Protein AF-A0A538R9H2-F1 (afdb_monomer_lite)

Structure (mmCIF, N/CA/C/O backbone):
data_AF-A0A538R9H2-F1
#
_entry.id   AF-A0A538R9H2-F1
#
loop_
_atom_site.group_PDB
_atom_site.id
_atom_site.type_symbol
_atom_site.label_atom_id
_atom_site.label_alt_id
_atom_site.label_comp_id
_atom_site.label_asym_id
_atom_site.label_entity_id
_atom_site.label_seq_id
_atom_site.pdbx_PDB_ins_code
_atom_site.Cartn_x
_atom_site.Cartn_y
_atom_site.Cartn_z
_atom_site.occupancy
_atom_site.B_iso_or_equiv
_atom_site.auth_seq_id
_atom_site.auth_comp_id
_atom_site.auth_asym_id
_atom_site.auth_atom_id
_atom_site.pdbx_PDB_model_num
ATOM 1 N N . MET A 1 1 ? 73.585 -37.949 -25.877 1.00 37.97 1 MET A N 1
ATOM 2 C CA . MET A 1 1 ? 72.932 -37.843 -24.552 1.00 37.97 1 MET A CA 1
ATOM 3 C C . MET A 1 1 ? 72.733 -36.361 -24.278 1.00 37.97 1 MET A C 1
ATOM 5 O O . MET A 1 1 ? 73.716 -35.653 -24.387 1.00 37.97 1 MET A O 1
ATOM 9 N N . THR A 1 2 ? 71.580 -35.761 -24.015 1.00 38.22 2 THR A N 1
ATOM 10 C CA . THR A 1 2 ? 70.166 -36.146 -23.878 1.00 38.22 2 THR A CA 1
ATOM 11 C C . THR A 1 2 ? 69.432 -34.806 -24.003 1.00 38.22 2 THR A C 1
ATOM 13 O O . THR A 1 2 ? 69.692 -33.895 -23.222 1.00 38.22 2 THR A O 1
ATOM 16 N N . THR A 1 3 ? 68.610 -34.643 -25.034 1.00 45.50 3 THR A N 1
ATOM 17 C CA . THR A 1 3 ? 67.832 -33.431 -25.320 1.00 45.50 3 THR A CA 1
ATOM 18 C C . THR A 1 3 ? 66.575 -33.397 -24.455 1.00 45.50 3 THR A C 1
ATOM 20 O O . THR A 1 3 ? 65.836 -34.378 -24.402 1.00 45.50 3 THR A O 1
ATOM 23 N N . PHE A 1 4 ? 66.340 -32.275 -23.775 1.00 47.28 4 PHE A N 1
ATOM 24 C CA . PHE A 1 4 ? 65.166 -32.049 -22.935 1.00 47.28 4 PHE A CA 1
ATOM 25 C C . PHE A 1 4 ? 63.914 -31.826 -23.794 1.00 47.28 4 PHE A C 1
ATOM 27 O O . PHE A 1 4 ? 63.914 -31.005 -24.708 1.00 47.28 4 PHE A O 1
ATOM 34 N N . ALA A 1 5 ? 62.859 -32.583 -23.492 1.00 48.38 5 ALA A N 1
ATOM 35 C CA . ALA A 1 5 ? 61.558 -32.517 -24.140 1.00 48.38 5 ALA A CA 1
ATOM 36 C C . ALA A 1 5 ? 60.752 -31.306 -23.639 1.00 48.38 5 ALA A C 1
ATOM 38 O O . ALA A 1 5 ? 60.485 -31.176 -22.445 1.00 48.38 5 ALA A O 1
ATOM 39 N N . THR A 1 6 ? 60.333 -30.436 -24.555 1.00 50.50 6 THR A N 1
ATOM 40 C CA . THR A 1 6 ? 59.359 -29.366 -24.317 1.00 50.50 6 THR A CA 1
ATOM 41 C C . THR A 1 6 ? 57.943 -29.911 -24.510 1.00 50.50 6 THR A C 1
ATOM 43 O O . THR A 1 6 ? 57.500 -30.158 -25.628 1.00 50.50 6 THR A O 1
ATOM 46 N N . PHE A 1 7 ? 57.217 -30.099 -23.409 1.00 48.69 7 PHE A N 1
ATOM 47 C CA . PHE A 1 7 ? 55.775 -30.353 -23.424 1.00 48.69 7 PHE A CA 1
ATOM 48 C C . PHE A 1 7 ? 55.036 -29.011 -23.500 1.00 48.69 7 PHE A C 1
ATOM 50 O O . PHE A 1 7 ? 54.975 -28.272 -22.519 1.00 48.69 7 PHE A O 1
ATOM 57 N N . ALA A 1 8 ? 54.480 -28.682 -24.665 1.00 49.00 8 ALA A N 1
ATOM 58 C CA . ALA A 1 8 ? 53.539 -27.578 -24.812 1.00 49.00 8 ALA A CA 1
ATOM 59 C C . ALA A 1 8 ? 52.125 -28.088 -24.492 1.00 49.00 8 ALA A C 1
ATOM 61 O O . ALA A 1 8 ? 51.492 -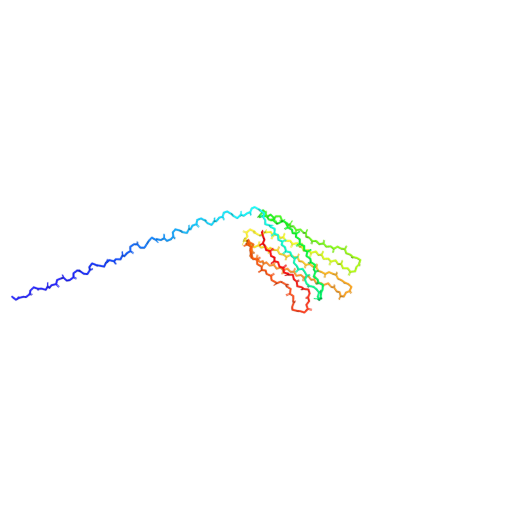28.755 -25.309 1.00 49.00 8 ALA A O 1
ATOM 62 N N . PHE A 1 9 ? 51.634 -27.795 -23.286 1.00 47.19 9 PHE A N 1
ATOM 63 C CA . PHE A 1 9 ? 50.222 -27.960 -22.948 1.00 47.19 9 PHE A CA 1
ATOM 64 C C . PHE A 1 9 ? 49.418 -26.857 -23.642 1.00 47.19 9 PHE A C 1
ATOM 66 O O . PHE A 1 9 ? 49.397 -25.708 -23.205 1.00 47.19 9 PHE A O 1
ATOM 73 N N . VAL A 1 10 ? 48.760 -27.214 -24.744 1.00 51.09 10 VAL A N 1
ATOM 74 C CA . VAL A 1 10 ? 47.729 -26.388 -25.376 1.00 51.09 10 VAL A CA 1
ATOM 75 C C . VAL A 1 10 ? 46.496 -26.433 -24.473 1.00 51.09 10 VAL A C 1
ATOM 77 O O . VAL A 1 10 ? 45.723 -27.388 -24.500 1.00 51.09 10 VAL A O 1
ATOM 80 N N . PHE A 1 11 ? 46.337 -25.416 -23.625 1.00 53.06 11 PHE A N 1
ATOM 81 C CA . PHE A 1 11 ? 45.108 -25.206 -22.866 1.00 53.06 11 PHE A CA 1
ATOM 82 C C . PHE A 1 11 ? 43.994 -24.760 -23.822 1.00 53.06 11 PHE A C 1
ATOM 84 O O . PHE A 1 11 ? 43.946 -23.616 -24.269 1.00 53.06 11 PHE A O 1
ATOM 91 N N . LEU A 1 12 ? 43.088 -25.691 -24.118 1.00 53.41 12 LEU A N 1
ATOM 92 C CA . LEU A 1 12 ? 41.747 -25.438 -24.639 1.00 53.41 12 LEU A CA 1
ATOM 93 C C . LEU A 1 12 ? 40.934 -24.695 -23.568 1.00 53.41 12 LEU A C 1
ATOM 95 O O . LEU A 1 12 ? 40.249 -25.314 -22.757 1.00 53.41 12 LEU A O 1
ATOM 99 N N . ALA A 1 13 ? 41.021 -23.367 -23.541 1.00 55.19 13 ALA A N 1
ATOM 100 C CA . ALA A 1 13 ? 40.089 -22.540 -22.785 1.00 55.19 13 ALA A CA 1
ATOM 101 C C . ALA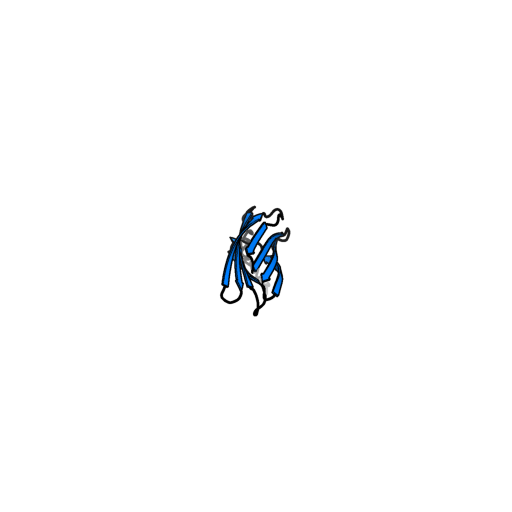 A 1 13 ? 38.955 -22.116 -23.723 1.00 55.19 13 ALA A C 1
ATOM 103 O O . ALA A 1 13 ? 39.111 -21.240 -24.572 1.00 55.19 13 ALA A O 1
ATOM 104 N N . LEU A 1 14 ? 37.830 -22.813 -23.585 1.00 46.56 14 LEU A N 1
ATOM 105 C CA . LEU A 1 14 ? 36.566 -22.516 -24.233 1.00 46.56 14 LEU A CA 1
ATOM 106 C C . LEU A 1 14 ? 36.197 -21.041 -24.031 1.00 46.56 14 LEU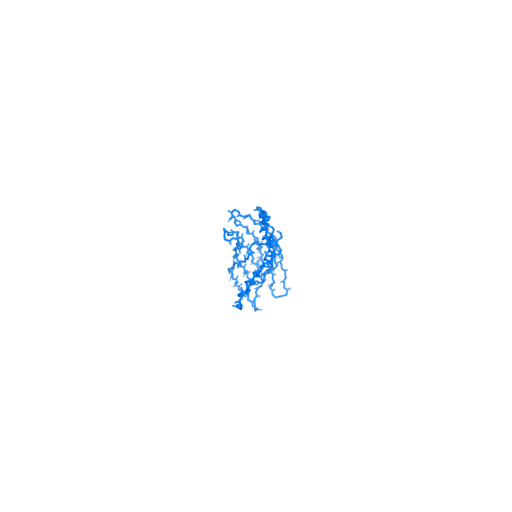 A C 1
ATOM 108 O O . LEU A 1 14 ? 35.995 -20.598 -22.902 1.00 46.56 14 LEU A O 1
ATOM 112 N N . CYS A 1 15 ? 36.053 -20.297 -25.126 1.00 52.84 15 CYS A N 1
ATOM 113 C CA . CYS A 1 15 ? 35.319 -19.039 -25.121 1.00 52.84 15 CYS A CA 1
ATOM 114 C C . CYS A 1 15 ? 33.839 -19.368 -24.890 1.00 52.84 15 CYS A C 1
ATOM 116 O O . CYS A 1 15 ? 33.095 -19.644 -25.830 1.00 52.84 15 CYS A O 1
ATOM 118 N N . THR A 1 16 ? 33.417 -19.400 -23.628 1.00 59.03 16 THR A N 1
ATOM 119 C CA . THR A 1 16 ? 32.001 -19.341 -23.273 1.00 59.03 16 THR A CA 1
ATOM 120 C C . THR A 1 16 ? 31.434 -18.030 -23.822 1.00 59.03 16 THR A C 1
ATOM 122 O O . THR A 1 16 ? 32.046 -16.977 -23.623 1.00 59.03 16 THR A O 1
ATOM 125 N N . PRO A 1 17 ? 30.294 -18.043 -24.535 1.00 52.56 17 PRO A N 1
ATOM 126 C CA . PRO A 1 17 ? 29.638 -16.797 -24.869 1.00 52.56 17 PRO A CA 1
ATOM 127 C C . PRO A 1 17 ? 29.209 -16.178 -23.542 1.00 52.56 17 PRO A C 1
ATOM 129 O O . PRO A 1 17 ? 28.463 -16.788 -22.773 1.00 52.56 17 PRO A O 1
ATOM 132 N N . ALA A 1 18 ? 29.732 -14.988 -23.251 1.00 54.66 18 ALA A N 1
ATOM 133 C CA . ALA A 1 18 ? 29.146 -14.122 -22.249 1.00 54.66 18 ALA A CA 1
ATOM 134 C C . ALA A 1 18 ? 27.651 -14.054 -22.570 1.00 54.66 18 ALA A C 1
ATOM 136 O O . ALA A 1 18 ? 27.289 -13.647 -23.678 1.00 54.66 18 ALA A O 1
ATOM 137 N N . LEU A 1 19 ? 26.801 -14.538 -21.657 1.00 53.56 19 LEU A N 1
ATOM 138 C CA . LEU A 1 19 ? 25.374 -14.260 -21.717 1.00 53.56 19 LEU A CA 1
ATOM 139 C C . LEU A 1 19 ? 25.275 -12.739 -21.775 1.00 53.56 19 LEU A C 1
ATOM 141 O O . LEU A 1 19 ? 25.530 -12.061 -20.782 1.00 53.56 19 LEU A O 1
ATOM 145 N N . ALA A 1 20 ? 25.023 -12.222 -22.975 1.00 57.88 20 ALA A N 1
ATOM 146 C CA . ALA A 1 20 ? 24.696 -10.834 -23.176 1.00 57.88 20 ALA A CA 1
ATOM 147 C C . ALA A 1 20 ? 23.493 -10.575 -22.277 1.00 57.88 20 ALA A C 1
ATOM 149 O O . ALA A 1 20 ? 22.458 -11.225 -22.431 1.00 57.88 20 ALA A O 1
ATOM 150 N N . ASP A 1 21 ? 23.700 -9.705 -21.295 1.00 58.03 21 ASP A N 1
ATOM 151 C CA . ASP A 1 21 ? 22.669 -9.184 -20.418 1.00 58.03 21 ASP A CA 1
ATOM 152 C C . ASP A 1 21 ? 21.535 -8.703 -21.331 1.00 58.03 21 ASP A C 1
ATOM 154 O O . ASP A 1 21 ? 21.695 -7.750 -22.102 1.00 58.03 21 ASP A O 1
ATOM 158 N N . ALA A 1 22 ? 20.453 -9.482 -21.399 1.00 65.25 22 ALA A N 1
ATOM 159 C CA . ALA A 1 22 ? 19.359 -9.177 -22.303 1.00 65.25 22 ALA A CA 1
ATOM 160 C C . ALA A 1 22 ? 18.795 -7.812 -21.886 1.00 65.25 22 ALA A C 1
ATOM 162 O O . ALA A 1 22 ? 18.667 -7.568 -20.682 1.00 65.25 22 ALA A O 1
ATOM 163 N N . PRO A 1 23 ? 18.451 -6.916 -22.831 1.00 63.94 23 PRO A N 1
ATOM 164 C CA . PRO A 1 23 ? 17.868 -5.633 -22.474 1.00 63.94 23 PRO A CA 1
ATOM 165 C C . PRO A 1 23 ? 16.660 -5.876 -21.569 1.00 63.94 23 PRO A C 1
ATOM 167 O O . PRO A 1 23 ? 15.714 -6.559 -21.972 1.00 63.94 23 PRO A O 1
ATOM 170 N N . ARG A 1 24 ? 16.704 -5.357 -20.335 1.00 65.94 24 ARG A N 1
ATOM 171 C CA . ARG A 1 24 ? 15.551 -5.404 -19.433 1.00 65.94 24 ARG A CA 1
ATOM 172 C C . ARG A 1 24 ? 14.365 -4.785 -20.188 1.00 65.94 24 ARG A C 1
ATOM 174 O O . ARG A 1 24 ? 14.541 -3.707 -20.764 1.00 65.94 24 ARG A O 1
ATOM 181 N N . PRO A 1 25 ? 13.191 -5.441 -20.226 1.00 68.81 25 PRO A N 1
ATOM 182 C CA . PRO A 1 25 ? 12.031 -4.879 -20.902 1.00 68.81 25 PRO A CA 1
ATOM 183 C C . PRO A 1 25 ? 11.741 -3.472 -20.357 1.00 68.81 25 PRO A C 1
ATOM 185 O O . PRO A 1 25 ? 11.945 -3.234 -19.159 1.00 68.81 25 PRO A O 1
ATOM 188 N N . PRO A 1 26 ? 11.307 -2.531 -21.215 1.00 71.12 26 PRO A N 1
ATOM 189 C CA . PRO A 1 26 ? 10.973 -1.187 -20.770 1.00 71.12 26 PRO A CA 1
ATOM 190 C C . PRO A 1 26 ? 9.910 -1.270 -19.674 1.00 71.12 26 PRO A C 1
ATOM 192 O O . PRO A 1 26 ? 8.936 -2.016 -19.790 1.00 71.12 26 PRO A O 1
ATOM 195 N N . ARG A 1 27 ? 10.128 -0.533 -18.582 1.00 69.38 27 ARG A N 1
ATOM 196 C CA . ARG A 1 27 ? 9.163 -0.465 -17.486 1.00 69.38 27 ARG A CA 1
ATOM 197 C C . ARG A 1 27 ? 7.877 0.200 -18.007 1.00 69.38 27 ARG A C 1
ATOM 199 O O . ARG A 1 27 ? 7.993 1.205 -18.705 1.00 69.38 27 ARG A O 1
ATOM 206 N N . PRO A 1 28 ? 6.684 -0.314 -17.662 1.00 78.12 28 PRO A N 1
ATOM 207 C CA . PRO A 1 28 ? 5.429 0.367 -17.955 1.00 78.12 28 PRO A C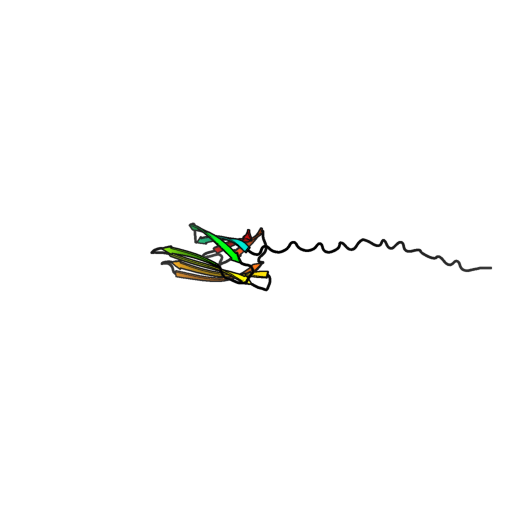A 1
ATOM 208 C C . PRO A 1 28 ? 5.417 1.804 -17.415 1.00 78.12 28 PRO A C 1
ATOM 210 O O . PRO A 1 28 ? 5.880 2.055 -16.300 1.00 78.12 28 PRO A O 1
ATOM 213 N N . ASP A 1 29 ? 4.841 2.733 -18.181 1.00 85.94 29 ASP A N 1
ATOM 214 C CA . ASP A 1 29 ? 4.677 4.134 -17.761 1.00 85.94 29 ASP A CA 1
ATOM 215 C C . ASP A 1 29 ? 3.703 4.279 -16.584 1.00 85.94 29 ASP A C 1
ATOM 217 O O . ASP A 1 29 ? 3.775 5.229 -15.807 1.00 85.94 29 ASP A O 1
ATOM 221 N N . VAL A 1 30 ? 2.801 3.310 -16.432 1.00 91.31 30 VAL A N 1
ATOM 222 C CA . VAL A 1 30 ? 1.849 3.216 -15.331 1.00 91.31 30 VAL A CA 1
ATOM 223 C C . VAL A 1 30 ? 1.794 1.782 -14.821 1.00 91.31 30 VAL A C 1
ATOM 225 O O . VAL A 1 30 ? 1.909 0.842 -15.605 1.00 91.31 30 VAL A O 1
ATOM 228 N N . MET A 1 31 ? 1.586 1.614 -13.519 1.00 93.25 31 MET A N 1
ATOM 229 C CA . MET A 1 31 ? 1.305 0.314 -12.905 1.00 93.25 31 MET A CA 1
ATOM 230 C C . MET A 1 31 ? 0.048 0.409 -12.060 1.00 93.25 31 MET A C 1
ATOM 232 O O . MET A 1 31 ? -0.227 1.452 -11.451 1.00 93.25 31 MET A O 1
ATOM 236 N N . LYS A 1 32 ? -0.711 -0.682 -12.010 1.00 96.94 32 LYS A N 1
ATOM 237 C CA . LYS A 1 32 ? -1.828 -0.784 -11.083 1.00 96.94 32 LYS A CA 1
ATOM 238 C C . LYS A 1 32 ? -1.268 -1.225 -9.735 1.00 96.94 32 LYS A C 1
ATOM 240 O O . LYS A 1 32 ? -0.413 -2.098 -9.653 1.00 96.94 32 LYS A O 1
ATOM 245 N N . VAL A 1 33 ? -1.724 -0.587 -8.668 1.00 97.88 33 VAL A N 1
ATOM 246 C CA . VAL A 1 33 ? -1.361 -0.972 -7.308 1.00 97.88 33 VAL A CA 1
ATOM 247 C C . VAL A 1 33 ? -2.637 -1.289 -6.561 1.00 97.88 33 VAL A C 1
ATOM 249 O O . VAL A 1 33 ? -3.516 -0.436 -6.421 1.00 97.88 33 VAL A O 1
ATOM 252 N N . HIS A 1 34 ? -2.718 -2.530 -6.109 1.00 98.38 34 HIS A N 1
ATOM 253 C CA . HIS A 1 34 ? -3.783 -3.032 -5.271 1.00 98.38 34 HIS A CA 1
ATOM 254 C C . HIS A 1 34 ? -3.361 -2.963 -3.805 1.00 98.38 34 HIS A C 1
ATOM 256 O O . HIS A 1 34 ? -2.259 -3.373 -3.433 1.00 98.38 34 HIS A O 1
ATOM 262 N N . PHE A 1 35 ? -4.257 -2.467 -2.966 1.00 98.31 35 PHE A N 1
ATOM 263 C CA . PHE A 1 35 ? -4.089 -2.375 -1.529 1.00 98.31 35 PHE A CA 1
ATOM 264 C C . PHE A 1 35 ? -5.183 -3.167 -0.834 1.00 98.31 35 PHE A C 1
ATOM 266 O O . PHE A 1 35 ? -6.356 -2.890 -1.054 1.00 98.31 35 PHE A O 1
ATOM 273 N N . SER A 1 36 ? -4.808 -4.065 0.073 1.00 97.94 36 SER A N 1
ATOM 274 C CA . SER A 1 36 ? -5.744 -4.737 0.972 1.00 97.94 36 SER A CA 1
ATOM 275 C C . SER A 1 36 ? -5.435 -4.338 2.411 1.00 97.94 36 SER A C 1
ATOM 277 O O . SER A 1 36 ? -4.419 -4.735 2.990 1.00 97.94 36 SER A O 1
ATOM 279 N N . LEU A 1 37 ? -6.298 -3.499 2.983 1.00 96.62 37 LEU A N 1
ATOM 280 C CA . LEU A 1 37 ? -6.197 -3.035 4.359 1.00 96.62 37 LEU A CA 1
ATOM 281 C C . LEU A 1 37 ? -6.905 -4.020 5.289 1.00 96.62 37 LEU A C 1
ATOM 283 O O . LEU A 1 37 ? -8.132 -4.131 5.280 1.00 96.62 37 LEU A O 1
ATOM 287 N N . LYS A 1 38 ? -6.129 -4.684 6.141 1.00 95.25 38 LYS A N 1
ATOM 288 C CA . LYS A 1 38 ? -6.612 -5.558 7.209 1.00 95.25 38 LYS A CA 1
ATOM 289 C C . LYS A 1 38 ? -6.612 -4.806 8.531 1.00 95.25 38 LYS A C 1
ATOM 291 O O . LYS A 1 38 ? -5.564 -4.362 8.987 1.00 95.25 38 LYS A O 1
ATOM 296 N N . ASP A 1 39 ? -7.771 -4.703 9.165 1.00 90.12 39 ASP A N 1
ATOM 297 C CA . ASP A 1 39 ? -7.938 -4.080 10.479 1.00 90.12 39 ASP A CA 1
ATOM 298 C C . ASP A 1 39 ? -8.865 -4.952 11.337 1.00 90.12 39 ASP A C 1
ATOM 300 O O . ASP A 1 39 ? -10.078 -5.020 11.118 1.00 90.12 39 ASP A O 1
ATOM 304 N N . GLY A 1 40 ? -8.274 -5.723 12.254 1.00 87.12 40 GLY A N 1
ATOM 305 C CA . GLY A 1 40 ? -8.973 -6.799 12.956 1.00 87.12 40 GLY A CA 1
ATOM 306 C C . GLY A 1 40 ? -9.483 -7.874 11.988 1.00 87.12 40 GLY A C 1
ATOM 307 O O . GLY A 1 40 ? -8.700 -8.497 11.273 1.00 87.12 40 GLY A O 1
ATOM 308 N N . SER A 1 41 ? -10.799 -8.107 11.977 1.00 88.06 41 SER A N 1
ATOM 309 C CA . SER A 1 41 ? -11.467 -9.012 11.028 1.00 88.06 41 SER A CA 1
ATOM 310 C C . SER A 1 41 ? -11.939 -8.321 9.745 1.00 88.06 41 SER A C 1
ATOM 312 O O . SER A 1 41 ? -12.377 -9.003 8.818 1.00 88.06 41 SER A O 1
ATOM 314 N N . ALA A 1 42 ? -11.880 -6.989 9.681 1.00 89.31 42 ALA A N 1
ATOM 315 C CA . ALA A 1 42 ? -12.298 -6.238 8.509 1.00 89.31 42 ALA A CA 1
ATOM 316 C C . ALA A 1 42 ? -11.182 -6.223 7.460 1.00 89.31 42 ALA A C 1
ATOM 318 O O . ALA A 1 42 ? -10.019 -5.966 7.778 1.00 89.31 42 ALA A O 1
ATOM 319 N N . VAL A 1 43 ? -11.562 -6.449 6.204 1.00 94.88 43 VAL A N 1
ATOM 320 C CA . VAL A 1 43 ? -10.693 -6.293 5.035 1.00 94.88 43 VAL A CA 1
ATOM 321 C C . VAL A 1 43 ? -11.341 -5.282 4.105 1.00 94.88 43 VAL A C 1
ATOM 323 O O . VAL A 1 43 ? -1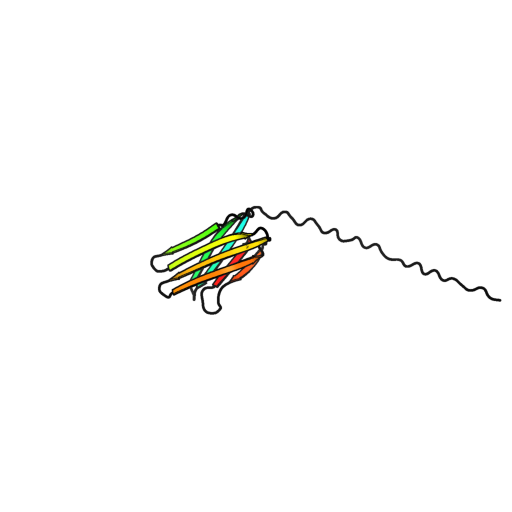2.549 -5.347 3.867 1.00 94.88 43 VAL A O 1
ATOM 326 N N . GLN A 1 44 ? -10.552 -4.331 3.621 1.00 95.44 44 GLN A N 1
ATOM 327 C CA . GLN A 1 44 ? -11.006 -3.344 2.659 1.00 95.44 44 GLN A CA 1
ATOM 328 C C . GLN A 1 44 ? -9.966 -3.147 1.569 1.00 95.44 44 GLN A C 1
ATOM 330 O O . GLN A 1 44 ? -8.806 -2.866 1.862 1.00 95.44 44 GLN A O 1
ATOM 335 N N . ASP A 1 45 ? -10.421 -3.256 0.328 1.00 97.75 45 ASP A N 1
ATOM 336 C CA . ASP A 1 45 ? -9.550 -3.196 -0.830 1.00 97.75 45 ASP A CA 1
ATOM 337 C C . ASP A 1 45 ? -9.645 -1.843 -1.543 1.00 97.75 45 ASP A C 1
ATOM 339 O O . ASP A 1 45 ? -10.708 -1.210 -1.586 1.00 97.75 45 ASP A O 1
ATOM 343 N N . TYR A 1 46 ? -8.520 -1.409 -2.104 1.00 97.81 46 TYR A N 1
ATOM 344 C CA . TYR A 1 46 ? -8.381 -0.183 -2.879 1.00 97.81 46 TYR A CA 1
ATOM 345 C C . TYR A 1 46 ? -7.473 -0.434 -4.076 1.00 97.81 46 TYR A C 1
ATOM 347 O O . TYR A 1 46 ? -6.460 -1.114 -3.954 1.00 97.81 46 TYR A O 1
ATOM 355 N N . ASP A 1 47 ? -7.789 0.176 -5.210 1.00 97.62 47 ASP A N 1
ATOM 356 C CA . ASP A 1 47 ? -6.940 0.146 -6.396 1.00 97.62 47 ASP A CA 1
ATOM 357 C C . ASP A 1 47 ? -6.578 1.572 -6.801 1.00 97.62 47 ASP A C 1
ATOM 359 O O . ASP A 1 47 ? -7.426 2.469 -6.806 1.00 97.62 47 ASP A O 1
ATOM 363 N N . VAL A 1 48 ? -5.322 1.774 -7.184 1.00 97.44 48 VAL A N 1
ATOM 364 C CA . VAL A 1 48 ? -4.847 3.013 -7.807 1.00 97.44 48 VAL A CA 1
ATOM 365 C C . VAL A 1 48 ? -4.011 2.700 -9.037 1.00 97.44 48 VAL A C 1
ATOM 367 O O . VAL A 1 48 ? -3.468 1.607 -9.184 1.00 97.44 48 VAL A O 1
ATOM 370 N N . ILE A 1 49 ? -3.873 3.690 -9.913 1.00 96.88 49 ILE A N 1
ATOM 371 C CA . ILE A 1 49 ? -2.913 3.658 -11.014 1.00 96.88 49 ILE A CA 1
ATOM 372 C C . ILE A 1 49 ? -1.809 4.650 -10.667 1.00 96.88 49 ILE A C 1
ATOM 374 O O . ILE A 1 49 ? -2.077 5.842 -10.516 1.00 96.88 49 ILE A O 1
ATOM 378 N N . VAL A 1 50 ? -0.582 4.156 -10.527 1.00 96.00 50 VAL A N 1
ATOM 379 C CA . VAL A 1 50 ? 0.590 4.976 -10.208 1.00 96.00 50 VAL A CA 1
ATOM 380 C C . VAL A 1 50 ? 1.401 5.186 -11.475 1.00 96.00 50 VAL A C 1
ATOM 382 O O . VAL A 1 50 ? 1.768 4.231 -12.158 1.00 96.00 50 VAL A O 1
ATOM 385 N N . SER A 1 51 ? 1.678 6.450 -11.779 1.00 92.50 51 SER A N 1
ATOM 386 C CA . SER A 1 51 ? 2.509 6.855 -12.910 1.00 92.50 51 SER A CA 1
ATOM 387 C C . SER A 1 51 ? 3.986 6.853 -12.519 1.00 92.50 51 SER A C 1
ATOM 389 O O . SER A 1 51 ? 4.347 7.278 -11.422 1.00 92.50 51 SER A O 1
ATOM 391 N N . SER A 1 52 ? 4.852 6.393 -13.420 1.00 88.31 52 SER A N 1
ATOM 392 C CA . SER A 1 52 ? 6.304 6.344 -13.211 1.00 88.31 52 SER A CA 1
ATOM 393 C C . SER A 1 52 ? 6.971 7.730 -13.231 1.00 88.31 52 SER A C 1
ATOM 395 O O . SER A 1 52 ? 8.117 7.861 -12.805 1.00 88.31 52 SER A O 1
ATOM 397 N N . ASP A 1 53 ? 6.246 8.772 -13.658 1.00 88.00 53 ASP A N 1
ATOM 398 C CA . ASP A 1 53 ? 6.698 10.174 -13.696 1.00 88.00 53 ASP A CA 1
ATOM 399 C C . ASP A 1 53 ? 6.754 10.872 -12.322 1.00 88.00 53 ASP A C 1
ATOM 401 O O . ASP A 1 53 ? 7.040 12.067 -12.243 1.00 88.00 53 ASP A O 1
ATOM 405 N N . GLY A 1 54 ? 6.486 10.138 -11.240 1.00 84.38 54 GLY A N 1
ATOM 406 C CA . GLY A 1 54 ? 6.572 10.630 -9.867 1.00 84.38 54 GLY A CA 1
ATOM 407 C C . GLY A 1 54 ? 5.293 11.271 -9.331 1.00 84.38 54 GLY A C 1
ATOM 408 O O . GLY A 1 54 ? 5.263 11.690 -8.172 1.00 84.38 54 GLY A O 1
ATOM 409 N N . ARG A 1 55 ? 4.212 11.333 -10.120 1.00 91.94 55 ARG A N 1
ATOM 410 C CA . ARG A 1 55 ? 2.909 11.769 -9.601 1.00 91.94 55 ARG A CA 1
ATOM 411 C C . ARG A 1 55 ? 2.341 10.741 -8.626 1.00 91.94 55 ARG A C 1
ATOM 413 O O . ARG A 1 55 ? 2.289 9.546 -8.910 1.00 91.94 55 ARG A O 1
ATOM 420 N N . CYS A 1 56 ? 1.874 11.236 -7.486 1.00 95.56 56 CYS A N 1
ATOM 421 C CA . CYS A 1 56 ? 1.219 10.418 -6.479 1.00 95.56 56 CYS A CA 1
ATOM 422 C C . CYS A 1 56 ? -0.233 10.112 -6.865 1.00 95.56 56 CYS A C 1
ATOM 424 O O . CYS A 1 56 ? -0.932 10.965 -7.415 1.00 95.56 56 CYS A O 1
ATOM 426 N N . ALA A 1 57 ? -0.694 8.919 -6.513 1.00 97.25 57 ALA A N 1
ATOM 427 C CA . ALA A 1 57 ? -2.094 8.532 -6.534 1.00 97.25 57 ALA A CA 1
ATOM 428 C C . ALA A 1 57 ? -2.582 8.304 -5.103 1.00 97.25 57 ALA A C 1
ATOM 430 O O . ALA A 1 57 ? -1.853 7.755 -4.277 1.00 97.25 57 ALA A O 1
ATOM 431 N N . THR A 1 58 ? -3.821 8.698 -4.822 1.00 97.56 58 THR A N 1
ATOM 432 C CA . THR A 1 58 ? -4.434 8.533 -3.502 1.00 97.56 58 THR A CA 1
ATOM 433 C C . THR A 1 58 ? -5.723 7.736 -3.636 1.00 97.56 58 THR A C 1
ATOM 435 O O . THR A 1 58 ? -6.560 8.039 -4.487 1.00 97.56 58 THR A O 1
ATOM 438 N N . ALA A 1 59 ? -5.896 6.736 -2.780 1.00 97.62 59 ALA A N 1
ATOM 439 C CA . ALA A 1 59 ? -7.160 6.051 -2.561 1.00 97.62 59 ALA A CA 1
ATOM 440 C C . ALA A 1 59 ? -7.566 6.180 -1.099 1.00 97.62 59 ALA A C 1
ATOM 442 O O . ALA A 1 59 ? -6.732 6.291 -0.206 1.00 97.62 59 ALA A O 1
ATOM 443 N N . GLY A 1 60 ? -8.864 6.164 -0.838 1.00 95.50 60 GLY A N 1
ATOM 444 C CA . GLY A 1 60 ? -9.346 6.310 0.518 1.00 95.50 60 GLY A CA 1
ATOM 445 C C . GLY A 1 60 ? -10.853 6.280 0.605 1.00 95.50 60 GLY A C 1
ATOM 446 O O . GLY A 1 60 ? -11.571 6.328 -0.395 1.00 95.50 60 GLY A O 1
ATOM 447 N N . GLN A 1 61 ? -11.340 6.186 1.831 1.00 96.00 61 GLN A N 1
ATOM 448 C CA . GLN A 1 61 ? -12.755 6.268 2.124 1.00 96.00 61 GLN A CA 1
ATOM 449 C C . GLN A 1 61 ? -12.961 6.962 3.459 1.00 96.00 61 GLN A C 1
ATOM 451 O O . GLN A 1 61 ? -12.342 6.607 4.458 1.00 96.00 61 GLN A O 1
ATOM 456 N N . LYS A 1 62 ? -13.907 7.899 3.481 1.00 94.31 62 LYS A N 1
ATOM 457 C CA . LYS A 1 62 ? -14.365 8.556 4.698 1.00 94.31 62 LYS A CA 1
ATOM 458 C C . LYS A 1 62 ? -15.803 8.150 4.996 1.00 94.31 62 LYS A C 1
ATOM 460 O O . LYS A 1 62 ? -16.705 8.390 4.196 1.00 94.31 62 LYS A O 1
ATOM 465 N N . ARG A 1 63 ? -16.004 7.522 6.148 1.00 89.50 63 ARG A N 1
ATOM 466 C CA . ARG A 1 63 ? -17.291 7.191 6.768 1.00 89.50 63 ARG A CA 1
ATOM 467 C C . ARG A 1 63 ? -17.394 7.900 8.116 1.00 89.50 63 ARG A C 1
ATOM 469 O O . ARG A 1 63 ? -16.436 8.507 8.587 1.00 89.50 63 ARG A O 1
ATOM 476 N N . GLN A 1 64 ? -18.576 7.853 8.722 1.00 87.38 64 GLN A N 1
ATOM 477 C CA . GLN A 1 64 ? -18.864 8.585 9.958 1.00 87.38 64 GLN A CA 1
ATOM 478 C C . GLN A 1 64 ? -17.962 8.163 11.132 1.00 87.38 64 GLN A C 1
ATOM 480 O O . GLN A 1 64 ? -17.594 8.999 11.951 1.00 87.38 64 GLN A O 1
ATOM 485 N N . ASP A 1 65 ? -17.588 6.888 11.196 1.00 90.50 65 ASP A N 1
ATOM 486 C CA . ASP A 1 65 ? -16.813 6.258 12.269 1.00 90.50 65 ASP A CA 1
ATOM 487 C C . ASP A 1 65 ? -15.384 5.865 11.858 1.00 90.50 65 ASP A C 1
ATOM 489 O O . ASP A 1 65 ? -14.593 5.446 12.707 1.00 90.50 65 ASP A O 1
ATOM 493 N N . ARG A 1 66 ? -15.045 5.998 10.569 1.00 91.75 66 ARG A N 1
ATOM 494 C CA . ARG A 1 66 ? -13.777 5.528 10.006 1.00 91.75 66 ARG A CA 1
ATOM 495 C C . ARG A 1 66 ? -13.329 6.353 8.806 1.00 91.75 66 ARG A C 1
ATOM 497 O O . ARG A 1 66 ? -14.108 6.605 7.894 1.00 91.75 66 ARG A O 1
ATOM 504 N N . GLU A 1 67 ? -12.054 6.702 8.764 1.00 96.25 67 GLU A N 1
ATOM 505 C CA . GLU A 1 67 ? -11.387 7.335 7.628 1.00 96.25 67 GLU A CA 1
ATOM 506 C C . GLU A 1 67 ? -10.132 6.540 7.270 1.00 96.25 67 GLU A C 1
ATOM 508 O O . GLU A 1 67 ? -9.380 6.124 8.148 1.00 96.25 67 GLU A O 1
ATOM 513 N N . VAL A 1 68 ? -9.940 6.293 5.981 1.00 97.06 68 VAL A N 1
ATOM 514 C CA . VAL A 1 68 ? -8.757 5.638 5.427 1.00 97.06 68 VAL A CA 1
ATOM 515 C C . VAL A 1 68 ? -8.259 6.487 4.277 1.00 97.06 68 VAL A C 1
ATOM 517 O O . VAL A 1 68 ? -9.055 6.875 3.421 1.00 97.06 68 VAL A O 1
ATOM 520 N N . GLU A 1 69 ? -6.955 6.704 4.225 1.00 98.31 69 GLU A N 1
ATOM 521 C CA . GLU A 1 69 ? -6.274 7.298 3.084 1.00 98.31 69 GLU A CA 1
ATOM 522 C C . GLU A 1 69 ? -4.948 6.572 2.863 1.00 98.31 69 GLU A C 1
ATOM 524 O O . GLU A 1 69 ? -4.215 6.279 3.808 1.00 98.31 69 GLU A O 1
ATOM 529 N N . ILE A 1 70 ? -4.654 6.267 1.608 1.00 98.44 70 ILE A N 1
ATOM 530 C CA . ILE A 1 70 ? -3.446 5.598 1.146 1.00 98.44 70 ILE A CA 1
ATOM 531 C C . ILE A 1 70 ? -2.944 6.408 -0.041 1.00 98.44 70 ILE A C 1
ATOM 533 O O . ILE A 1 70 ? -3.617 6.494 -1.067 1.00 98.44 70 ILE A O 1
ATOM 537 N N . THR A 1 71 ? -1.764 6.994 0.095 1.00 98.44 71 THR A N 1
ATOM 538 C CA . THR A 1 71 ? -1.080 7.744 -0.955 1.00 98.44 71 THR A CA 1
ATOM 539 C C . THR A 1 71 ? 0.146 6.968 -1.410 1.00 98.44 71 THR A C 1
ATOM 541 O O . THR A 1 71 ? 0.945 6.515 -0.593 1.00 98.44 71 THR A O 1
ATOM 544 N N . ALA A 1 72 ? 0.292 6.824 -2.723 1.00 98.00 72 ALA A N 1
ATOM 545 C CA . ALA A 1 72 ? 1.335 6.045 -3.367 1.00 98.00 72 ALA A CA 1
ATOM 546 C C . ALA A 1 72 ? 2.013 6.864 -4.463 1.00 98.00 72 ALA A C 1
ATOM 548 O O . ALA A 1 72 ? 1.344 7.371 -5.361 1.00 98.00 72 ALA A O 1
ATOM 549 N N . CYS A 1 73 ? 3.335 6.977 -4.411 1.00 96.38 73 CYS A N 1
ATOM 550 C CA . CYS A 1 73 ? 4.124 7.745 -5.369 1.00 96.38 73 CYS A CA 1
ATOM 551 C C . CYS A 1 73 ? 5.260 6.875 -5.902 1.00 96.38 73 CYS A C 1
ATOM 553 O O . CYS A 1 73 ? 6.020 6.298 -5.120 1.00 96.38 73 CYS A O 1
ATOM 555 N N . ALA A 1 74 ? 5.416 6.800 -7.223 1.00 94.69 74 ALA A N 1
ATOM 556 C CA . ALA A 1 74 ? 6.631 6.230 -7.789 1.00 94.69 74 ALA A CA 1
ATOM 557 C C . ALA A 1 74 ? 7.819 7.150 -7.464 1.00 94.69 74 ALA A C 1
ATOM 559 O O . ALA A 1 74 ? 7.747 8.365 -7.625 1.00 94.69 74 ALA A O 1
ATOM 560 N N . SER A 1 75 ? 8.916 6.568 -6.998 1.00 88.44 75 SER A N 1
ATOM 561 C CA . SER A 1 75 ? 10.196 7.245 -6.819 1.00 88.44 75 SER A CA 1
ATOM 562 C C . SER A 1 75 ? 11.070 7.047 -8.055 1.00 88.44 75 SER A C 1
ATOM 564 O O . SER A 1 75 ? 11.022 5.999 -8.710 1.00 88.44 75 SER A O 1
ATOM 566 N N . HIS A 1 76 ? 11.935 8.026 -8.325 1.00 82.62 76 HIS A N 1
ATOM 567 C CA . HIS A 1 76 ? 12.985 7.925 -9.340 1.00 82.62 76 HIS A CA 1
ATOM 568 C C . HIS A 1 76 ? 13.936 6.743 -9.090 1.00 82.62 76 HIS A C 1
ATOM 570 O O . HIS A 1 76 ? 14.483 6.184 -10.038 1.00 82.62 76 HIS A O 1
ATOM 576 N N . ASP A 1 77 ? 14.046 6.287 -7.841 1.00 86.56 77 ASP A N 1
ATOM 577 C CA . ASP A 1 77 ? 14.946 5.206 -7.430 1.00 86.56 77 ASP A CA 1
ATOM 578 C C . ASP A 1 77 ? 14.316 3.817 -7.613 1.00 86.56 77 ASP A C 1
ATOM 580 O O . ASP A 1 77 ? 14.701 2.858 -6.949 1.00 86.56 77 ASP A O 1
ATOM 584 N N . ALA A 1 78 ? 13.301 3.695 -8.474 1.00 88.75 78 ALA A N 1
ATOM 585 C CA . ALA A 1 78 ? 12.572 2.457 -8.740 1.00 88.75 78 ALA A CA 1
ATOM 586 C C . ALA A 1 78 ? 11.805 1.859 -7.539 1.00 88.75 78 ALA A C 1
ATOM 588 O O . ALA A 1 78 ? 11.489 0.668 -7.545 1.00 88.75 78 ALA A O 1
ATOM 589 N N . HIS A 1 79 ? 11.434 2.695 -6.571 1.00 94.56 79 HIS A N 1
ATOM 590 C CA . HIS A 1 79 ? 10.622 2.325 -5.409 1.00 94.56 79 HIS A CA 1
ATOM 591 C C . HIS A 1 79 ? 9.231 2.963 -5.455 1.00 94.56 79 HIS A C 1
ATOM 593 O O . HIS A 1 79 ? 9.015 3.950 -6.150 1.00 94.56 79 HIS A O 1
ATOM 599 N N . LEU A 1 80 ? 8.291 2.400 -4.705 1.00 96.25 80 LEU A N 1
ATOM 600 C CA . LEU A 1 80 ? 6.970 2.946 -4.452 1.00 96.25 80 LEU A CA 1
ATOM 601 C C . LEU A 1 80 ? 6.958 3.477 -3.020 1.00 96.25 80 LEU A C 1
ATOM 603 O O . LEU A 1 80 ? 7.002 2.698 -2.066 1.00 96.25 80 LEU A O 1
ATOM 607 N N . ALA A 1 81 ? 6.927 4.799 -2.884 1.00 96.94 81 ALA A N 1
ATOM 608 C CA . ALA A 1 81 ? 6.743 5.460 -1.604 1.00 96.94 81 ALA A CA 1
ATOM 609 C C . ALA A 1 81 ? 5.260 5.429 -1.232 1.00 96.94 81 ALA A C 1
ATOM 611 O O . ALA A 1 81 ? 4.402 5.759 -2.052 1.00 96.94 81 ALA A O 1
ATOM 612 N N . LEU A 1 82 ? 4.970 5.036 0.001 1.00 97.75 82 LEU A N 1
ATOM 613 C CA . LEU A 1 82 ? 3.623 4.872 0.526 1.00 97.75 82 LEU A CA 1
ATOM 614 C C . LEU A 1 82 ? 3.491 5.664 1.825 1.00 97.75 82 LEU A C 1
ATOM 616 O O . LEU A 1 82 ? 4.291 5.474 2.741 1.00 97.75 82 LEU A O 1
ATOM 620 N N . ASP A 1 83 ? 2.469 6.506 1.918 1.00 97.69 83 ASP A N 1
ATOM 621 C CA . ASP A 1 83 ? 1.991 7.113 3.165 1.00 97.69 83 ASP A CA 1
ATOM 622 C C . ASP A 1 83 ? 0.534 6.710 3.330 1.00 97.69 83 ASP A C 1
ATOM 624 O O . ASP A 1 83 ? -0.282 6.935 2.437 1.00 97.69 83 ASP A O 1
ATOM 628 N N . TRP A 1 84 ? 0.204 6.069 4.442 1.00 97.25 84 TRP A N 1
ATOM 629 C CA . TRP A 1 84 ? -1.153 5.621 4.688 1.00 97.25 84 TRP A CA 1
ATOM 630 C C . TRP A 1 84 ? -1.547 5.838 6.134 1.00 97.25 84 TRP A C 1
ATOM 632 O O . TRP A 1 84 ? -0.743 5.704 7.063 1.00 97.25 84 TRP A O 1
ATOM 642 N N . HIS A 1 85 ? -2.816 6.174 6.318 1.00 96.06 85 HIS A N 1
ATOM 643 C CA . HIS A 1 85 ? -3.388 6.375 7.628 1.00 96.06 85 HIS A CA 1
ATOM 644 C C . HIS A 1 85 ? -4.805 5.819 7.721 1.00 96.06 85 HIS A C 1
ATOM 646 O O . HIS A 1 85 ? -5.579 5.813 6.763 1.00 96.06 85 HIS A O 1
ATOM 652 N N . VAL A 1 86 ? -5.130 5.339 8.914 1.00 95.44 86 VAL A N 1
ATOM 653 C CA . VAL A 1 86 ? -6.441 4.823 9.290 1.00 95.44 86 VAL A CA 1
ATOM 654 C C . VAL A 1 86 ? -6.839 5.521 10.574 1.00 95.44 86 VAL A C 1
ATOM 656 O O . VAL A 1 86 ? -6.160 5.395 11.590 1.00 95.44 86 VAL A O 1
ATOM 659 N N . ARG A 1 87 ? -7.952 6.245 10.546 1.00 94.81 87 ARG A N 1
ATOM 660 C CA . ARG A 1 87 ? -8.533 6.885 11.722 1.00 94.81 87 ARG A CA 1
ATOM 661 C C . ARG A 1 87 ? -9.880 6.261 12.032 1.00 94.81 87 ARG A C 1
ATOM 663 O O . ARG A 1 87 ? -10.725 6.124 11.154 1.00 94.81 87 ARG A O 1
ATOM 670 N N . SER A 1 88 ? -10.094 5.912 13.290 1.00 91.12 88 SER A N 1
ATOM 671 C CA . SER A 1 88 ? -11.355 5.381 13.801 1.00 91.12 88 SER A CA 1
ATOM 672 C C . SER A 1 88 ? -11.673 5.987 15.167 1.00 91.12 88 SER A C 1
ATOM 674 O O . SER A 1 88 ? -10.873 6.732 15.736 1.00 91.12 88 SER A O 1
ATOM 676 N N . THR A 1 89 ? -12.829 5.644 15.729 1.00 87.12 89 THR A N 1
ATOM 677 C CA . THR A 1 89 ? -13.189 6.006 17.110 1.00 87.12 89 THR A CA 1
ATOM 678 C C . THR A 1 89 ? -12.206 5.464 18.153 1.00 87.12 89 THR A C 1
ATOM 680 O O . THR A 1 89 ? -12.072 6.055 19.221 1.00 87.12 89 THR A O 1
ATOM 683 N N . GLY A 1 90 ? -11.506 4.365 17.846 1.00 85.50 90 GLY A N 1
ATOM 684 C CA . GLY A 1 90 ? -10.522 3.733 18.727 1.00 85.50 90 GLY A CA 1
ATOM 685 C C . GLY A 1 90 ? -9.115 4.330 18.648 1.00 85.50 90 GLY A C 1
ATOM 686 O O . GLY A 1 90 ? -8.269 3.973 19.465 1.00 85.50 90 GLY A O 1
ATOM 687 N N . GLY A 1 91 ? -8.850 5.225 17.690 1.00 90.62 91 GLY A N 1
ATOM 688 C CA . GLY A 1 91 ? -7.548 5.866 17.521 1.00 90.62 91 GLY A CA 1
ATOM 689 C C . GLY A 1 91 ? -7.160 6.104 16.064 1.00 90.62 91 GLY A C 1
ATOM 690 O O . GLY A 1 91 ? -7.923 5.841 15.133 1.00 90.62 91 GLY A O 1
ATOM 691 N N . GLU A 1 92 ? -5.943 6.606 15.884 1.00 94.50 92 GLU A N 1
ATOM 692 C CA . GLU A 1 92 ? -5.335 6.877 14.585 1.00 94.50 92 GLU A CA 1
ATOM 693 C C . GLU A 1 92 ? -4.055 6.058 14.425 1.00 94.50 92 GLU A C 1
ATOM 695 O O . GLU A 1 92 ? -3.229 5.978 15.336 1.00 94.50 92 GLU A O 1
ATOM 700 N N . TYR A 1 93 ? -3.900 5.453 13.254 1.00 94.75 93 TYR A N 1
ATOM 701 C CA . TYR A 1 93 ? -2.692 4.780 12.817 1.00 94.75 93 TYR A CA 1
ATOM 702 C C . TYR A 1 93 ? -2.164 5.484 11.575 1.00 94.75 93 TYR A C 1
ATOM 704 O O . TYR A 1 93 ? -2.927 5.727 10.643 1.00 94.75 93 TYR A O 1
ATOM 712 N N . ARG A 1 94 ? -0.861 5.767 11.535 1.00 96.06 94 ARG A N 1
ATOM 713 C CA . ARG A 1 94 ? -0.181 6.301 10.354 1.00 96.06 94 ARG A CA 1
ATOM 714 C C . ARG A 1 94 ? 1.146 5.594 10.157 1.00 96.06 94 ARG A C 1
ATOM 716 O O . ARG A 1 94 ? 1.869 5.348 11.123 1.00 96.06 94 ARG A O 1
ATOM 723 N N . SER A 1 95 ? 1.471 5.287 8.911 1.00 96.25 95 SER A N 1
ATOM 724 C CA . SER A 1 95 ? 2.727 4.647 8.554 1.00 96.25 95 SER A CA 1
ATOM 725 C C . SER A 1 95 ? 3.199 5.121 7.191 1.00 96.25 95 SER A C 1
ATOM 727 O O . SER A 1 95 ? 2.416 5.312 6.263 1.00 96.25 95 SER A O 1
ATOM 729 N N . THR A 1 96 ? 4.512 5.284 7.087 1.00 96.88 96 THR A N 1
ATOM 730 C CA . THR A 1 96 ? 5.206 5.527 5.832 1.00 96.88 96 THR A CA 1
ATOM 731 C C . THR A 1 96 ? 6.122 4.353 5.525 1.00 96.88 96 THR A C 1
ATOM 733 O O . THR A 1 96 ? 6.708 3.741 6.421 1.00 96.88 96 THR A O 1
ATOM 736 N N . SER A 1 97 ? 6.228 4.001 4.250 1.00 96.31 97 SER A N 1
ATOM 737 C CA . SER A 1 97 ? 7.056 2.887 3.797 1.00 96.31 97 SER A CA 1
ATOM 738 C C . SER A 1 97 ? 7.518 3.093 2.360 1.00 96.31 97 SER A C 1
ATOM 740 O O . SER A 1 97 ? 7.008 3.948 1.639 1.00 96.31 97 SER A O 1
ATOM 742 N N . SER A 1 98 ? 8.519 2.319 1.961 1.00 95.88 98 SER A N 1
ATOM 743 C CA . SER A 1 98 ? 9.044 2.300 0.602 1.00 95.88 98 SER A CA 1
ATOM 744 C C . SER A 1 98 ? 9.280 0.850 0.211 1.00 95.88 98 SER A C 1
ATOM 746 O O . SER A 1 98 ? 9.937 0.118 0.952 1.00 95.88 98 SER A O 1
ATOM 748 N N . ILE A 1 99 ? 8.716 0.428 -0.917 1.00 95.94 99 ILE A N 1
ATOM 749 C CA . ILE A 1 99 ? 8.835 -0.944 -1.429 1.00 95.94 99 ILE A CA 1
ATOM 750 C C . ILE A 1 99 ? 9.349 -0.927 -2.873 1.00 95.94 99 ILE A C 1
ATOM 752 O O . ILE A 1 99 ? 9.212 0.095 -3.543 1.00 95.94 99 ILE A O 1
ATOM 756 N N . PRO A 1 100 ? 9.937 -2.013 -3.397 1.00 94.88 100 PRO A N 1
ATOM 757 C CA . PRO A 1 100 ? 10.303 -2.083 -4.810 1.00 94.88 100 PRO A CA 1
ATOM 758 C C . PRO A 1 100 ? 9.088 -1.850 -5.722 1.00 94.88 100 PRO A C 1
ATOM 760 O O . PRO A 1 100 ? 8.042 -2.467 -5.526 1.00 94.88 100 PRO A O 1
ATOM 763 N N . PHE A 1 101 ? 9.217 -0.971 -6.722 1.00 93.19 101 PHE A N 1
ATOM 764 C CA . PHE A 1 101 ? 8.147 -0.691 -7.688 1.00 93.19 101 PHE A CA 1
ATOM 765 C C . PHE A 1 101 ? 8.283 -1.587 -8.921 1.00 93.19 101 PHE A C 1
ATOM 767 O O . PHE A 1 101 ? 8.693 -1.149 -9.997 1.00 93.19 101 PHE A O 1
ATOM 774 N N . GLU A 1 102 ? 8.029 -2.877 -8.736 1.00 92.38 102 GLU A N 1
ATOM 775 C CA . GLU A 1 102 ? 8.200 -3.901 -9.765 1.00 92.38 102 GLU A CA 1
ATOM 776 C C . GLU A 1 102 ? 6.929 -4.739 -9.909 1.00 92.38 102 GLU A C 1
ATOM 778 O O . GLU A 1 102 ? 6.349 -5.177 -8.917 1.00 92.38 102 GLU A O 1
ATOM 783 N N . HIS A 1 103 ? 6.514 -4.968 -11.155 1.00 91.62 103 HIS A N 1
ATOM 784 C CA . HIS A 1 103 ? 5.339 -5.769 -11.489 1.00 91.62 103 HIS A CA 1
ATOM 785 C C . HIS A 1 103 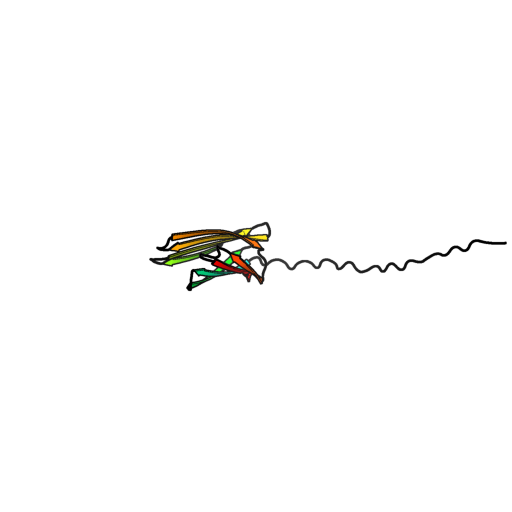? 5.411 -7.168 -10.856 1.00 91.62 103 HIS A C 1
ATOM 787 O O . HIS A 1 103 ? 6.417 -7.866 -10.980 1.00 91.62 103 HIS A O 1
ATOM 793 N N . GLY A 1 104 ? 4.329 -7.594 -10.209 1.00 92.56 104 GLY A N 1
ATOM 794 C CA . GLY A 1 104 ? 4.229 -8.856 -9.476 1.00 92.56 104 GLY A CA 1
ATOM 795 C C . GLY A 1 104 ? 4.779 -8.805 -8.048 1.00 92.56 104 GLY A C 1
ATOM 796 O O . GLY A 1 104 ? 4.678 -9.795 -7.323 1.00 92.56 104 GLY A O 1
ATOM 797 N N . SER A 1 105 ? 5.344 -7.675 -7.608 1.00 93.25 105 SER A N 1
ATOM 798 C CA . SER A 1 105 ? 5.832 -7.535 -6.232 1.00 93.25 105 SER A CA 1
ATOM 799 C C . SER A 1 105 ? 4.678 -7.445 -5.245 1.00 93.25 105 SER A C 1
ATOM 801 O O . SER A 1 105 ? 3.650 -6.823 -5.518 1.00 93.25 105 SER A O 1
ATOM 803 N N . THR A 1 106 ? 4.864 -8.046 -4.069 1.00 97.06 106 THR A N 1
ATOM 804 C CA . THR A 1 106 ? 3.920 -7.954 -2.951 1.00 97.06 106 THR A CA 1
ATOM 805 C C . THR A 1 106 ? 4.654 -7.656 -1.647 1.00 97.06 106 THR A C 1
ATOM 807 O O . THR A 1 106 ? 5.732 -8.200 -1.406 1.00 97.06 106 THR A O 1
ATOM 810 N N . ALA A 1 107 ? 4.069 -6.812 -0.799 1.00 97.31 107 ALA A N 1
ATOM 811 C CA . ALA A 1 107 ? 4.590 -6.479 0.524 1.00 97.31 107 ALA A CA 1
ATOM 812 C C . ALA A 1 107 ? 3.463 -6.407 1.564 1.00 97.31 107 ALA A C 1
ATOM 814 O O . ALA A 1 107 ? 2.355 -5.983 1.250 1.00 97.31 107 ALA A O 1
ATOM 815 N N . GLU A 1 108 ? 3.753 -6.788 2.808 1.00 97.19 108 GLU A N 1
ATOM 816 C CA . GLU A 1 108 ? 2.873 -6.573 3.963 1.00 97.19 108 GLU A CA 1
ATOM 817 C C . GLU A 1 108 ? 3.508 -5.514 4.867 1.00 97.19 108 GLU A C 1
ATOM 819 O O . GLU A 1 108 ? 4.663 -5.638 5.277 1.00 97.19 108 GLU A O 1
ATOM 824 N N . LEU A 1 109 ? 2.755 -4.456 5.146 1.00 96.31 109 LEU A N 1
ATOM 825 C CA . LEU A 1 109 ? 3.192 -3.277 5.881 1.00 96.31 109 LEU A CA 1
ATOM 826 C C . LEU A 1 109 ? 2.327 -3.086 7.126 1.00 96.31 109 LEU A C 1
ATOM 828 O O . LEU A 1 109 ? 1.160 -3.476 7.152 1.00 96.31 109 LEU A O 1
ATOM 832 N N . GLY A 1 110 ? 2.876 -2.423 8.138 1.00 92.44 110 GLY A N 1
ATOM 833 C CA . GLY A 1 110 ? 2.175 -2.124 9.384 1.00 92.44 110 GLY A CA 1
ATOM 834 C C . GLY A 1 110 ? 2.692 -2.924 10.578 1.00 92.44 110 GLY A C 1
ATOM 835 O O . GLY A 1 110 ? 3.742 -3.564 10.510 1.00 92.44 110 GLY A O 1
ATOM 836 N N . SER A 1 111 ? 1.983 -2.850 11.706 1.00 82.44 111 SER A N 1
ATOM 837 C CA . SER A 1 111 ? 2.365 -3.559 12.934 1.00 82.44 111 SER A CA 1
ATOM 838 C C . SER A 1 111 ? 1.643 -4.901 13.068 1.00 82.44 111 SER A C 1
ATOM 840 O O . SER A 1 111 ? 0.586 -5.132 12.488 1.00 82.44 111 SER A O 1
ATOM 842 N N . THR A 1 112 ? 2.193 -5.805 13.882 1.00 80.69 112 THR A N 1
ATOM 843 C CA . THR A 1 112 ? 1.582 -7.118 14.149 1.00 80.69 112 THR A CA 1
ATOM 844 C C . THR A 1 112 ? 0.269 -7.028 14.930 1.00 80.69 112 THR A C 1
ATOM 846 O O . THR A 1 112 ? -0.568 -7.920 14.815 1.00 80.69 112 THR A O 1
ATOM 849 N N . THR A 1 113 ? 0.085 -5.967 15.720 1.00 84.44 113 THR A N 1
ATOM 850 C CA . THR A 1 113 ? -1.059 -5.766 16.625 1.00 84.44 113 THR A CA 1
ATOM 851 C C . THR A 1 113 ? -2.015 -4.656 16.178 1.00 84.44 113 THR A C 1
ATOM 853 O O . THR A 1 113 ? -2.880 -4.259 16.955 1.00 84.44 113 THR A O 1
ATOM 856 N N . GLY A 1 114 ? -1.879 -4.146 14.951 1.00 89.25 114 GLY A N 1
ATOM 857 C CA . GLY A 1 114 ? -2.689 -3.047 14.421 1.00 89.25 114 GLY A CA 1
ATOM 858 C C . GLY A 1 114 ? -3.120 -3.258 12.968 1.00 89.25 114 GLY A C 1
ATOM 859 O O . GLY A 1 114 ? -3.062 -4.387 12.466 1.00 89.25 114 GLY A O 1
ATOM 860 N N . PRO A 1 115 ? -3.556 -2.179 12.292 1.00 94.25 115 PRO A N 1
ATOM 861 C CA . PRO A 1 115 ? -3.853 -2.217 10.871 1.00 94.25 115 PRO A CA 1
ATOM 862 C C . PRO A 1 115 ? -2.638 -2.687 10.072 1.00 94.25 115 PRO A C 1
ATOM 864 O O . PRO A 1 115 ? -1.495 -2.330 10.377 1.00 94.25 115 PRO A O 1
ATOM 867 N N . ARG A 1 116 ? -2.897 -3.473 9.030 1.00 96.38 116 ARG A N 1
ATOM 868 C CA . ARG A 1 116 ? -1.888 -3.977 8.102 1.00 96.38 116 ARG A CA 1
ATOM 869 C C . ARG A 1 116 ? -2.301 -3.703 6.673 1.00 96.38 116 ARG A C 1
ATOM 871 O O . ARG A 1 116 ? -3.440 -3.966 6.300 1.00 96.38 116 ARG A O 1
ATOM 878 N N . LEU A 1 117 ? -1.368 -3.198 5.884 1.00 97.56 117 LEU A N 1
ATOM 879 C CA . LEU A 1 117 ? -1.573 -2.881 4.482 1.00 97.56 117 LEU A CA 1
ATOM 880 C C . LEU A 1 117 ? -0.800 -3.883 3.633 1.00 97.56 117 LEU A C 1
ATOM 882 O O . LEU A 1 117 ? 0.428 -3.911 3.660 1.00 97.56 117 LEU A O 1
ATOM 886 N N . ILE A 1 118 ? -1.521 -4.711 2.888 1.00 97.88 118 ILE A N 1
ATOM 887 C CA . ILE A 1 118 ? -0.923 -5.575 1.873 1.00 97.88 118 ILE A CA 1
ATOM 888 C C . ILE A 1 118 ? -0.944 -4.811 0.562 1.00 97.88 118 ILE A C 1
ATOM 890 O O . ILE A 1 118 ? -1.976 -4.259 0.187 1.00 97.88 118 ILE A O 1
ATOM 894 N N . VAL A 1 119 ? 0.194 -4.771 -0.112 1.00 98.19 119 VAL A N 1
ATOM 895 C CA . VAL A 1 119 ? 0.393 -4.048 -1.364 1.00 98.19 119 VAL A CA 1
ATOM 896 C C . VAL A 1 119 ? 0.772 -5.051 -2.433 1.00 98.19 119 VAL A C 1
ATOM 898 O O . VAL A 1 119 ? 1.726 -5.796 -2.227 1.00 98.19 119 VAL A O 1
ATOM 901 N N . THR A 1 120 ? 0.078 -5.040 -3.565 1.00 98.06 120 THR A N 1
ATOM 902 C CA . THR A 1 120 ? 0.396 -5.858 -4.740 1.00 98.06 120 THR A CA 1
ATOM 903 C C . THR A 1 120 ? 0.497 -4.957 -5.964 1.00 98.06 120 THR A C 1
ATOM 905 O O . THR A 1 120 ? -0.373 -4.119 -6.194 1.00 98.06 120 THR A O 1
ATOM 908 N N . ILE A 1 121 ? 1.576 -5.102 -6.730 1.00 96.44 121 ILE A N 1
ATOM 909 C CA . ILE A 1 121 ? 1.831 -4.319 -7.943 1.00 96.44 121 ILE A CA 1
ATOM 910 C C . ILE A 1 121 ? 1.522 -5.195 -9.159 1.00 96.44 121 ILE A C 1
ATOM 912 O O . ILE A 1 121 ? 2.072 -6.289 -9.282 1.00 96.44 121 ILE A O 1
ATOM 916 N N . GLU A 1 122 ? 0.665 -4.696 -10.044 1.00 92.75 122 GLU A N 1
ATOM 917 C CA . GLU A 1 122 ? 0.113 -5.362 -11.234 1.00 92.75 122 GLU A CA 1
ATOM 918 C C . GLU A 1 122 ? 0.362 -4.564 -12.522 1.00 92.75 122 GLU A C 1
ATOM 920 O O . GLU A 1 122 ? 0.631 -3.337 -12.467 1.00 92.75 122 GLU A O 1
#

Secondary structure (DSSP, 8-state):
--PPP----------PPP---PPPPPPPSEEEEEEEEEETTEEEEEEEEEETTS-EEEEEEE-SSEEEEEEEEE-TTSEEEEEEEEEETTEEEEEEEEEE--TT-EEEEE-TTS-EEEEEE-

Foldseek 3Di:
DDDDDDDDPPDPDDPDPDPPPPPDPDDDQKWKKKKWKDFPPDTDIDIDIEGLVFDKDKDWDDDPFKTKIWIWTHDPVQKIWIWIKIQGPVGIDIDIDIGHQDAQDWDWDDDPNGMIMIMHID

Radius of gyration: 26.36 Å; chains: 1; bounding box: 92×50×44 Å

pLDDT: mean 84.91, std 17.32, range [37.97, 98.44]

Sequence (122 aa):
MTTFATFAFVFLALCTPALADAPRPPRPDVMKVHFSLKDGSAVQDYDVIVSSDGRCATAGQKRQDREVEITACASHDAHLALDWHVRSTGGEYRSTSSIPFEHGSTAELGSTTGPRLIVTIE